Protein AF-A0AAD5GG86-F1 (afdb_monomer_lite)

Structure (mmCIF, N/CA/C/O backbone):
data_AF-A0AAD5GG86-F1
#
_entry.id   AF-A0AAD5GG86-F1
#
loop_
_atom_site.group_PDB
_atom_site.id
_atom_site.type_symbol
_atom_site.label_atom_id
_atom_site.label_alt_id
_atom_site.label_comp_id
_atom_site.label_asym_id
_atom_site.label_entity_id
_atom_site.label_seq_id
_atom_site.pdbx_PDB_ins_code
_atom_site.Cartn_x
_atom_site.Cartn_y
_atom_site.Cartn_z
_atom_site.occupancy
_atom_site.B_iso_or_equiv
_atom_site.auth_seq_id
_atom_site.auth_comp_id
_atom_site.auth_asym_id
_atom_site.auth_atom_id
_atom_site.pdbx_PDB_model_num
ATOM 1 N N . MET A 1 1 ? 39.174 11.450 59.947 1.00 47.69 1 MET A N 1
ATOM 2 C CA . MET A 1 1 ? 38.393 11.757 58.734 1.00 47.69 1 MET A CA 1
ATOM 3 C C . MET A 1 1 ? 37.908 10.454 58.147 1.00 47.69 1 MET A C 1
ATOM 5 O O . MET A 1 1 ? 38.730 9.565 58.018 1.00 47.69 1 MET A O 1
ATOM 9 N N . SER A 1 2 ? 36.612 10.394 57.841 1.00 50.88 2 SER A N 1
ATOM 10 C CA . SER A 1 2 ? 35.921 9.381 57.036 1.00 50.88 2 SER A CA 1
ATOM 11 C C . SER A 1 2 ? 36.159 7.914 57.425 1.00 50.88 2 SER A C 1
AT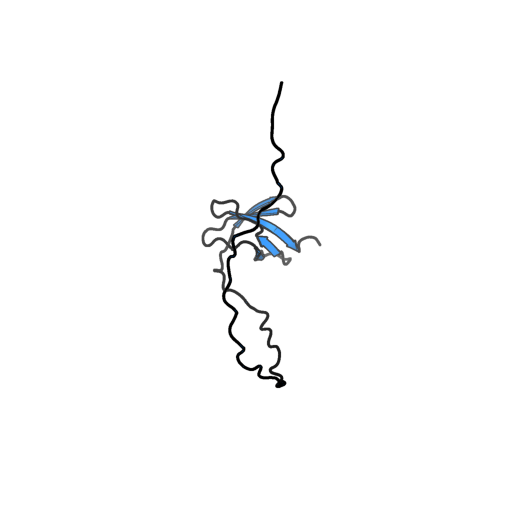OM 13 O O . SER A 1 2 ? 37.233 7.366 57.240 1.00 50.88 2 SER A O 1
ATOM 15 N N . SER A 1 3 ? 35.188 7.240 58.036 1.00 49.62 3 SER A N 1
ATOM 16 C CA . SER A 1 3 ? 33.991 6.745 57.338 1.00 49.62 3 SER A CA 1
ATOM 17 C C . SER A 1 3 ? 34.336 5.814 56.190 1.00 49.62 3 SER A C 1
ATOM 19 O O . SER A 1 3 ? 35.161 6.132 55.355 1.00 49.62 3 SER A O 1
ATOM 21 N N . HIS A 1 4 ? 33.668 4.702 55.974 1.00 48.25 4 HIS A N 1
ATOM 22 C CA . HIS A 1 4 ? 32.595 3.977 56.636 1.00 48.25 4 HIS A CA 1
ATOM 23 C C . HIS A 1 4 ? 32.415 2.784 55.677 1.00 48.25 4 HIS A C 1
ATOM 25 O O . HIS A 1 4 ? 32.593 2.942 54.471 1.00 48.25 4 HIS A O 1
ATOM 31 N N . ARG A 1 5 ? 31.936 1.651 56.189 1.00 56.94 5 ARG A N 1
ATOM 32 C CA . ARG A 1 5 ? 31.187 0.650 55.408 1.00 56.94 5 ARG A CA 1
ATOM 33 C C . ARG A 1 5 ? 31.960 -0.132 54.339 1.00 56.94 5 ARG A C 1
ATOM 35 O O . ARG A 1 5 ? 31.963 0.222 53.171 1.00 56.94 5 ARG A O 1
ATOM 42 N N . LEU A 1 6 ? 32.378 -1.332 54.728 1.00 47.69 6 LEU A N 1
ATOM 43 C CA . LEU A 1 6 ? 32.084 -2.545 53.955 1.00 47.69 6 LEU A CA 1
ATOM 44 C C . LEU A 1 6 ? 31.794 -3.692 54.937 1.00 47.69 6 LEU A C 1
ATOM 46 O O . LEU A 1 6 ? 32.500 -4.685 55.046 1.00 47.69 6 LEU A O 1
ATOM 50 N N . LEU A 1 7 ? 30.723 -3.476 55.706 1.00 54.03 7 LEU A N 1
ATOM 51 C CA . LEU A 1 7 ? 29.912 -4.519 56.329 1.00 54.03 7 LEU A CA 1
ATOM 52 C C . LEU A 1 7 ? 29.173 -5.238 55.195 1.00 54.03 7 LEU A C 1
ATOM 54 O O . LEU A 1 7 ? 28.178 -4.718 54.696 1.00 54.03 7 LEU A O 1
ATOM 58 N N . ALA A 1 8 ? 29.673 -6.390 54.761 1.00 52.41 8 ALA A N 1
ATOM 59 C CA . ALA A 1 8 ? 28.913 -7.317 53.923 1.00 52.41 8 ALA A CA 1
ATOM 60 C C . ALA A 1 8 ? 29.426 -8.755 54.101 1.00 52.41 8 ALA A C 1
ATOM 62 O O . ALA A 1 8 ? 29.616 -9.494 53.142 1.00 52.41 8 ALA A O 1
ATOM 63 N N . THR A 1 9 ? 29.661 -9.144 55.354 1.00 45.41 9 THR A N 1
ATOM 64 C CA . THR A 1 9 ? 29.824 -10.542 55.752 1.00 45.41 9 THR A CA 1
ATOM 65 C C . THR A 1 9 ? 28.547 -10.948 56.478 1.00 45.41 9 THR A C 1
ATOM 67 O O . THR A 1 9 ? 28.221 -10.316 57.477 1.00 45.41 9 THR A O 1
ATOM 70 N N . LEU A 1 10 ? 27.889 -12.012 55.998 1.00 44.12 10 LEU A N 1
ATOM 71 C CA . LEU A 1 10 ? 26.880 -12.824 56.706 1.00 44.12 10 LEU A CA 1
ATOM 72 C C . LEU A 1 10 ? 25.574 -12.063 57.050 1.00 44.12 10 LEU A C 1
ATOM 74 O O . LEU A 1 10 ? 25.551 -11.143 57.850 1.00 44.12 10 LEU A O 1
ATOM 78 N N . LEU A 1 11 ? 24.408 -12.420 56.514 1.00 52.72 11 LEU A N 1
ATOM 79 C CA . LEU A 1 11 ? 23.713 -13.656 56.860 1.00 52.72 11 LEU A CA 1
ATOM 80 C C . LEU A 1 11 ? 22.594 -13.956 55.849 1.00 52.72 11 LEU A C 1
ATOM 82 O O . LEU A 1 11 ? 21.798 -13.099 55.474 1.00 52.72 11 LEU A O 1
ATOM 86 N N . CYS A 1 12 ? 22.547 -15.229 55.478 1.00 42.03 12 CYS A N 1
ATOM 87 C CA . CYS A 1 12 ? 21.402 -15.986 54.987 1.00 42.03 12 CYS A CA 1
ATOM 88 C C . CYS A 1 12 ? 20.092 -15.671 55.744 1.00 42.03 12 CYS A C 1
ATOM 90 O O . CYS A 1 12 ? 20.133 -15.617 56.972 1.00 42.03 12 CYS A O 1
ATOM 92 N N . SER A 1 13 ? 18.949 -15.547 55.041 1.00 52.22 13 SER A N 1
ATOM 93 C CA . SER A 1 13 ? 17.648 -16.186 55.380 1.00 52.22 13 SER A CA 1
ATOM 94 C C . SER A 1 13 ? 16.447 -15.526 54.686 1.00 52.22 13 SER A C 1
ATOM 96 O O . SER A 1 13 ? 16.027 -14.440 55.076 1.00 52.22 13 SER A O 1
ATOM 98 N N . SER A 1 14 ? 15.872 -16.209 53.689 1.00 54.06 14 SER A N 1
ATOM 99 C CA . SER A 1 14 ? 14.439 -16.225 53.290 1.00 54.06 14 SER A CA 1
ATOM 100 C C . SER A 1 14 ? 14.353 -16.940 51.929 1.00 54.06 14 SER A C 1
ATOM 102 O O . SER A 1 14 ? 14.421 -16.329 50.875 1.00 54.06 14 SER A O 1
ATOM 104 N N . SER A 1 15 ? 14.489 -18.265 51.856 1.00 55.50 15 SER A N 1
ATOM 105 C CA . SER A 1 15 ? 13.437 -19.255 52.137 1.00 55.50 15 SER A CA 1
ATOM 106 C C . SER A 1 15 ? 12.058 -18.847 51.600 1.00 55.50 15 SER A C 1
ATOM 108 O O . SER A 1 15 ? 11.160 -18.493 52.357 1.00 55.50 15 SER A O 1
ATOM 110 N N . VAL A 1 16 ? 11.897 -18.897 50.274 1.00 54.03 16 VAL A N 1
ATOM 111 C CA . VAL A 1 16 ? 10.594 -19.150 49.645 1.00 54.03 16 VAL A CA 1
ATOM 112 C C . VAL A 1 16 ? 10.613 -20.610 49.211 1.00 54.03 16 VAL A C 1
ATOM 114 O O . VAL A 1 16 ? 11.212 -20.975 48.201 1.00 54.03 16 VAL A O 1
ATOM 117 N N . ALA A 1 17 ? 10.013 -21.454 50.044 1.00 58.88 17 ALA A N 1
ATOM 118 C CA . ALA A 1 17 ? 9.738 -22.845 49.736 1.00 58.88 17 ALA A CA 1
ATOM 119 C C . ALA A 1 17 ? 8.617 -22.897 48.687 1.00 58.88 17 ALA A C 1
ATOM 121 O O . ALA A 1 17 ? 7.455 -22.645 48.999 1.00 58.88 17 ALA A O 1
ATOM 122 N N . LEU A 1 18 ? 8.969 -23.187 47.435 1.00 59.56 18 LEU A N 1
ATOM 123 C CA . LEU A 1 18 ? 7.992 -23.593 46.428 1.00 59.56 18 LEU A CA 1
ATOM 124 C C . LEU A 1 18 ? 7.512 -25.017 46.770 1.00 59.56 18 LEU A C 1
ATOM 126 O O . LEU A 1 18 ? 8.354 -25.876 47.050 1.00 59.56 18 LEU A O 1
ATOM 130 N N . PRO A 1 19 ? 6.194 -25.283 46.785 1.00 69.31 19 PRO A N 1
ATOM 131 C CA . PRO A 1 19 ? 5.668 -26.624 47.017 1.00 69.31 19 PRO A CA 1
ATOM 132 C C . PRO A 1 19 ? 6.137 -27.594 45.913 1.00 69.31 19 PRO A C 1
ATOM 134 O O . PRO A 1 19 ? 6.328 -27.169 44.770 1.00 69.31 19 PRO A O 1
ATOM 137 N N . PRO A 1 20 ? 6.340 -28.886 46.232 1.00 75.81 20 PRO A N 1
ATOM 138 C CA . PRO A 1 20 ? 6.758 -29.883 45.250 1.00 75.81 20 PRO A CA 1
ATOM 139 C C . PRO A 1 20 ? 5.694 -30.026 44.146 1.00 75.81 20 PRO A C 1
ATOM 141 O O . PRO A 1 20 ? 4.508 -30.085 44.470 1.00 75.81 20 PRO A O 1
ATOM 144 N N . PRO A 1 21 ? 6.069 -30.100 42.855 1.00 72.00 21 PRO A N 1
ATOM 145 C CA . PRO A 1 21 ? 5.123 -30.503 41.824 1.00 72.00 21 PRO A CA 1
ATOM 146 C C . PRO A 1 21 ? 4.741 -31.974 42.047 1.00 72.00 21 PRO A C 1
ATOM 148 O O . PRO A 1 21 ? 5.614 -32.837 42.151 1.00 72.00 21 PRO A O 1
ATOM 151 N N . ASP A 1 22 ? 3.437 -32.230 42.159 1.00 70.19 22 ASP A N 1
ATOM 152 C CA . ASP A 1 22 ? 2.835 -33.553 42.346 1.00 70.19 22 ASP A CA 1
ATOM 153 C C . ASP A 1 22 ? 3.358 -34.624 41.359 1.00 70.19 22 ASP A C 1
ATOM 155 O O . ASP A 1 22 ? 3.717 -34.320 40.213 1.00 70.19 22 ASP A O 1
ATOM 159 N N . PRO A 1 23 ? 3.348 -35.909 41.763 1.00 71.12 23 PRO A N 1
ATOM 160 C CA . PRO A 1 23 ? 3.732 -37.026 40.910 1.00 71.12 23 PRO A CA 1
ATOM 161 C C . PRO A 1 23 ? 2.694 -37.318 39.804 1.00 71.12 23 PRO A C 1
ATOM 163 O O . PRO A 1 23 ? 1.595 -37.791 40.061 1.00 71.12 23 PRO A O 1
ATOM 166 N N . THR A 1 24 ? 3.106 -37.054 38.559 1.00 67.44 24 THR A N 1
ATOM 167 C CA . THR A 1 24 ? 2.875 -37.832 37.312 1.00 67.44 24 THR A CA 1
ATOM 168 C C . THR A 1 24 ? 1.485 -38.452 37.040 1.00 67.44 24 THR A C 1
ATOM 170 O O . THR A 1 24 ? 1.137 -39.476 37.624 1.00 67.44 24 THR A O 1
ATOM 173 N N . PRO A 1 25 ? 0.764 -38.020 35.985 1.00 75.50 25 PRO A N 1
ATOM 174 C CA . PRO A 1 25 ? -0.095 -38.925 35.224 1.00 75.50 25 PRO A CA 1
ATOM 175 C C . PRO A 1 25 ? 0.744 -39.778 34.242 1.00 75.50 25 PRO A C 1
ATOM 177 O O . PRO A 1 25 ? 1.747 -39.296 33.705 1.00 75.50 25 PRO A O 1
ATOM 180 N N . PRO A 1 26 ? 0.373 -41.050 34.003 1.00 70.81 26 PRO A N 1
ATOM 181 C CA . PRO A 1 26 ? 1.170 -41.993 33.226 1.00 70.81 26 PRO A CA 1
ATOM 182 C C . PRO A 1 26 ? 1.242 -41.607 31.745 1.00 70.81 26 PRO A C 1
ATOM 184 O O . PRO A 1 26 ? 0.240 -41.273 31.115 1.00 70.81 26 PRO A O 1
ATOM 187 N N . LEU A 1 27 ? 2.447 -41.716 31.188 1.00 62.91 27 LEU A N 1
ATOM 188 C CA . LEU A 1 27 ? 2.724 -41.659 29.756 1.00 62.91 27 LEU A CA 1
ATOM 189 C C . LEU A 1 27 ? 1.983 -42.799 29.032 1.00 62.91 27 LEU A C 1
ATOM 191 O O . LEU A 1 27 ? 2.288 -43.963 29.303 1.00 62.91 27 LEU A O 1
ATOM 195 N N . PRO A 1 28 ? 1.104 -42.538 28.049 1.00 63.31 28 PRO A N 1
ATOM 196 C CA . PRO A 1 28 ? 0.797 -43.542 27.045 1.00 63.31 28 PRO A CA 1
ATOM 197 C C . PRO A 1 28 ? 1.964 -43.596 26.049 1.00 63.31 28 PRO A C 1
ATOM 199 O O . PRO A 1 28 ? 1.989 -42.911 25.027 1.00 63.31 28 PRO A O 1
ATOM 202 N N . ALA A 1 29 ? 2.965 -44.415 26.366 1.00 60.16 29 ALA A N 1
ATOM 203 C CA . ALA A 1 29 ? 3.919 -44.896 25.382 1.00 60.16 29 ALA A CA 1
ATOM 204 C C . ALA A 1 29 ? 3.223 -45.951 24.505 1.00 60.16 29 ALA A C 1
ATOM 206 O O . ALA A 1 29 ? 2.965 -47.055 24.973 1.00 60.16 29 ALA A O 1
ATOM 207 N N . HIS A 1 30 ? 2.893 -45.597 23.258 1.00 48.41 30 HIS A N 1
ATOM 208 C CA . HIS A 1 30 ? 3.259 -46.333 22.034 1.00 48.41 30 HIS A CA 1
ATOM 209 C C . HIS A 1 30 ? 2.437 -45.873 20.812 1.00 48.41 30 HIS A C 1
ATOM 211 O O . HIS A 1 30 ? 1.212 -45.816 20.818 1.00 48.41 30 HIS A O 1
ATOM 217 N N . ALA A 1 31 ? 3.184 -45.539 19.760 1.00 50.91 31 ALA A N 1
ATOM 218 C CA . ALA A 1 31 ? 2.771 -45.230 18.389 1.00 50.91 31 ALA A CA 1
ATOM 219 C C . ALA A 1 31 ? 2.241 -46.492 17.649 1.00 50.91 31 ALA A C 1
ATOM 221 O O . ALA A 1 31 ? 2.174 -47.547 18.278 1.00 50.91 31 ALA A O 1
ATOM 222 N N . PRO A 1 32 ? 2.009 -46.517 16.313 1.00 56.09 32 PRO A N 1
ATOM 223 C CA . PRO A 1 32 ? 1.757 -45.465 15.318 1.00 56.09 32 PRO A CA 1
ATOM 224 C C . PRO A 1 32 ? 0.506 -45.774 14.453 1.00 56.09 32 PRO A C 1
ATOM 226 O O . PRO A 1 32 ? 0.403 -46.855 13.883 1.00 56.09 32 PRO A O 1
ATOM 229 N N . THR A 1 33 ? -0.369 -44.803 14.183 1.00 47.84 33 THR A N 1
ATOM 230 C CA . THR A 1 33 ? -1.254 -44.912 13.005 1.00 47.84 33 THR A CA 1
ATOM 231 C C . THR A 1 33 ? -1.192 -43.625 12.210 1.00 47.84 33 THR A C 1
ATOM 233 O O . THR A 1 33 ? -1.668 -42.576 12.632 1.00 47.84 33 THR A O 1
ATOM 236 N N . ARG A 1 34 ? -0.542 -43.739 11.049 1.00 52.66 34 ARG A N 1
ATOM 237 C CA . ARG A 1 34 ? -0.459 -42.744 9.981 1.00 52.66 34 ARG A CA 1
ATOM 238 C C . ARG A 1 34 ? -1.866 -42.234 9.650 1.00 52.66 34 ARG A C 1
ATOM 240 O O . ARG A 1 34 ? -2.583 -42.877 8.893 1.00 52.66 34 ARG A O 1
ATOM 247 N N . ALA A 1 35 ? -2.233 -41.066 10.162 1.00 54.53 35 ALA A N 1
ATOM 248 C CA . ALA A 1 35 ? -3.141 -40.184 9.444 1.00 54.53 35 ALA A CA 1
ATOM 249 C C . ALA A 1 35 ? -2.257 -39.322 8.530 1.00 54.53 35 ALA A C 1
ATOM 251 O O . ALA A 1 35 ? -1.237 -38.809 9.002 1.00 54.53 35 ALA A O 1
ATOM 252 N 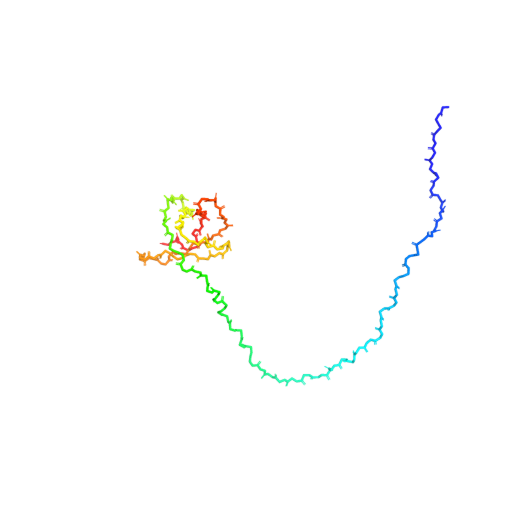N . PRO A 1 36 ? -2.544 -39.220 7.223 1.00 47.91 36 PRO A N 1
ATOM 253 C CA . PRO A 1 36 ? -1.715 -38.418 6.343 1.00 47.91 36 PRO A CA 1
ATOM 254 C C . PRO A 1 36 ? -1.733 -36.975 6.847 1.00 47.91 36 PRO A C 1
ATOM 256 O O . PRO A 1 36 ? -2.778 -36.446 7.222 1.00 47.91 36 PRO A O 1
ATOM 259 N N . LEU A 1 37 ? -0.549 -36.366 6.860 1.00 47.59 37 LEU A N 1
ATOM 260 C CA . LEU A 1 37 ? -0.321 -34.936 7.005 1.00 47.59 37 LEU A CA 1
ATOM 261 C C . LEU A 1 37 ? -1.098 -34.199 5.905 1.00 47.59 37 LEU A C 1
ATOM 263 O O . LEU A 1 37 ? -0.543 -33.828 4.876 1.00 47.59 37 LEU A O 1
ATOM 267 N N . ALA A 1 38 ? -2.394 -33.983 6.110 1.00 48.03 38 ALA A N 1
ATOM 268 C CA . ALA A 1 38 ? -3.125 -32.942 5.419 1.00 48.03 38 ALA A CA 1
ATOM 269 C C . ALA A 1 38 ? -2.745 -31.634 6.107 1.00 48.03 38 ALA A C 1
ATOM 271 O O . ALA A 1 38 ? -3.488 -31.077 6.913 1.00 48.03 38 ALA A O 1
ATOM 272 N N . ILE A 1 39 ? -1.543 -31.150 5.798 1.00 48.59 39 ILE A N 1
ATOM 273 C CA . ILE A 1 39 ? -1.278 -29.723 5.877 1.00 48.59 39 ILE A CA 1
ATOM 274 C C . ILE A 1 39 ? -2.205 -29.152 4.810 1.00 48.59 39 ILE A C 1
ATOM 276 O O . ILE A 1 39 ? -1.889 -29.143 3.621 1.00 48.59 39 ILE A O 1
ATOM 280 N N . SER A 1 40 ? -3.421 -28.799 5.221 1.00 39.66 40 SER A N 1
ATOM 281 C CA . SER A 1 40 ? -4.291 -27.957 4.422 1.00 39.66 40 SER A CA 1
ATOM 282 C C . SER A 1 40 ? -3.618 -26.591 4.406 1.00 39.66 40 SER A C 1
ATOM 284 O O . SER A 1 40 ? -3.921 -25.697 5.194 1.00 39.66 40 SER A O 1
ATOM 286 N N . SER A 1 41 ? -2.601 -26.477 3.554 1.00 47.44 41 SER A N 1
ATOM 287 C CA . SER A 1 41 ? -1.835 -25.274 3.256 1.00 47.44 41 SER A CA 1
ATOM 288 C C . SER A 1 41 ? -2.702 -24.332 2.432 1.00 47.44 41 SER A C 1
ATOM 290 O O . SER A 1 41 ? -2.373 -23.947 1.317 1.00 47.44 41 SER A O 1
ATOM 292 N N . THR A 1 42 ? -3.876 -24.008 2.948 1.00 46.38 42 THR A N 1
ATOM 293 C CA . THR A 1 42 ? -4.703 -22.902 2.497 1.00 46.38 42 THR A CA 1
ATOM 294 C C . THR A 1 42 ? -5.489 -22.451 3.712 1.00 46.38 42 THR A C 1
ATOM 296 O O . THR A 1 42 ? -6.709 -22.566 3.780 1.00 46.38 42 THR A O 1
ATOM 299 N N . VAL A 1 43 ? -4.777 -21.901 4.697 1.00 47.09 43 VAL A N 1
ATOM 300 C CA . VAL A 1 43 ? -5.420 -20.960 5.610 1.00 47.09 43 VAL A CA 1
ATOM 301 C C . VAL A 1 43 ? -5.632 -19.669 4.817 1.00 47.09 43 VAL A C 1
ATOM 303 O O . VAL A 1 43 ? -4.921 -18.683 4.968 1.00 47.09 43 VAL A O 1
ATOM 306 N N . SER A 1 44 ? -6.572 -19.709 3.869 1.00 45.28 44 SER A N 1
ATOM 307 C CA . SER A 1 44 ? -7.124 -18.501 3.273 1.00 45.28 44 SER A CA 1
ATOM 308 C C . SER A 1 44 ? -8.061 -17.940 4.325 1.00 45.28 44 SER A C 1
ATOM 310 O O . SER A 1 44 ? -9.238 -18.285 4.386 1.00 45.28 44 SER A O 1
ATOM 312 N N . PHE A 1 45 ? -7.502 -17.128 5.218 1.00 50.66 45 PHE A N 1
ATOM 313 C CA . PHE A 1 45 ? -8.317 -16.250 6.035 1.00 50.66 45 PHE A CA 1
ATOM 314 C C . PHE A 1 45 ? -9.134 -15.391 5.059 1.00 50.66 45 PHE A C 1
ATOM 316 O O . PHE A 1 45 ? -8.531 -14.737 4.202 1.00 50.66 45 PHE A O 1
ATOM 323 N N . PRO A 1 46 ? -10.477 -15.422 5.111 1.00 46.84 46 PRO A N 1
ATOM 324 C CA . PRO A 1 46 ? -11.300 -14.564 4.279 1.00 46.84 46 PRO A CA 1
ATOM 325 C C . PRO A 1 46 ? -11.134 -13.134 4.790 1.00 46.84 46 PRO A C 1
ATOM 327 O O . PRO A 1 46 ? -11.887 -12.668 5.640 1.00 46.84 46 PRO A O 1
ATOM 330 N N . THR A 1 47 ? -10.104 -12.439 4.314 1.00 55.34 47 THR A N 1
ATOM 331 C CA . THR A 1 47 ? -10.049 -10.992 4.462 1.00 55.34 47 THR A CA 1
ATOM 332 C C . THR A 1 47 ? -11.153 -10.405 3.581 1.00 55.34 47 THR A C 1
ATOM 334 O O . THR A 1 47 ? -11.395 -10.911 2.474 1.00 55.34 47 THR A O 1
ATOM 337 N N . PRO A 1 48 ? -11.886 -9.383 4.056 1.00 63.09 48 PRO A N 1
ATOM 338 C CA . PRO A 1 48 ? -12.807 -8.658 3.193 1.00 63.09 48 PRO A CA 1
ATOM 339 C C . PRO A 1 48 ? -12.042 -8.234 1.936 1.00 63.09 48 PRO A C 1
ATOM 341 O O . PRO A 1 48 ? -10.904 -7.770 2.026 1.00 63.09 48 PRO A O 1
ATOM 344 N N . ARG A 1 49 ? -12.630 -8.471 0.755 1.00 68.00 49 ARG A N 1
ATOM 345 C CA . ARG A 1 49 ? -12.034 -8.059 -0.523 1.00 68.00 49 ARG A CA 1
ATOM 346 C C . ARG A 1 49 ? -12.126 -6.543 -0.637 1.00 68.00 49 ARG A C 1
ATOM 348 O O . ARG A 1 49 ? -12.991 -6.015 -1.329 1.00 68.00 49 ARG A O 1
ATOM 355 N N . SER A 1 50 ? -11.249 -5.861 0.076 1.00 81.19 50 SER A N 1
ATOM 356 C CA . SER A 1 50 ? -11.119 -4.421 0.020 1.00 81.19 50 SER A CA 1
ATOM 357 C C . SER A 1 50 ? -10.411 -4.048 -1.271 1.00 81.19 50 SER A C 1
ATOM 359 O O . SER A 1 50 ? -9.303 -4.514 -1.543 1.00 81.19 50 SER A O 1
ATOM 361 N N . ILE A 1 51 ? -11.068 -3.236 -2.092 1.00 87.38 51 ILE A N 1
ATOM 362 C CA . ILE A 1 51 ? -10.487 -2.698 -3.320 1.00 87.38 51 ILE A CA 1
ATOM 363 C C . ILE A 1 51 ? -9.841 -1.362 -2.961 1.00 87.38 51 ILE A C 1
ATOM 365 O O . ILE A 1 51 ? -10.497 -0.468 -2.426 1.00 87.38 51 ILE A O 1
ATOM 369 N N . GLY A 1 52 ? -8.542 -1.254 -3.224 1.00 91.19 52 GLY A N 1
ATOM 370 C CA . GLY A 1 52 ? -7.764 -0.039 -3.015 1.00 91.19 52 GLY A CA 1
ATOM 371 C C . GLY A 1 52 ? -7.416 0.640 -4.335 1.00 91.19 52 GLY A C 1
ATOM 372 O O . GLY A 1 52 ? -7.333 -0.006 -5.379 1.00 91.19 52 GLY A O 1
ATOM 373 N N . GLN A 1 53 ? -7.190 1.947 -4.279 1.00 92.06 53 GLN A N 1
ATOM 374 C CA . GLN A 1 53 ? -6.689 2.755 -5.383 1.00 92.06 53 GLN A CA 1
ATOM 375 C C . GLN A 1 53 ? -5.236 3.145 -5.124 1.00 92.06 53 GLN A C 1
ATOM 377 O O . GLN A 1 53 ? -4.878 3.552 -4.019 1.00 92.06 53 GLN A O 1
ATOM 382 N N . VAL A 1 54 ? -4.397 3.038 -6.152 1.00 92.25 54 VAL A N 1
ATOM 383 C CA . VAL A 1 54 ? -3.004 3.487 -6.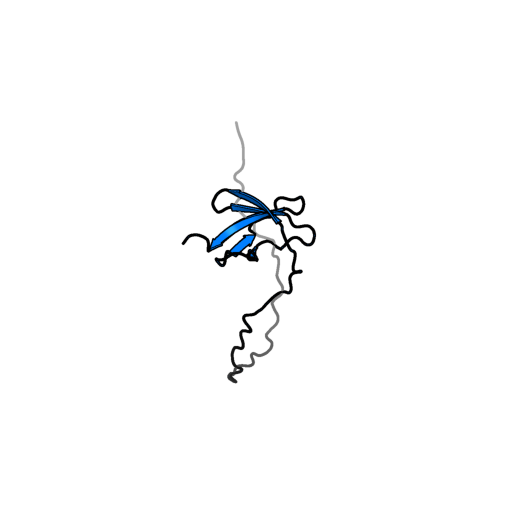084 1.00 92.25 54 VAL A CA 1
ATOM 384 C C . VAL A 1 54 ? -2.979 5.015 -6.069 1.00 92.25 54 VAL A C 1
ATOM 386 O O . VAL A 1 54 ? -3.492 5.652 -6.986 1.00 92.25 54 VAL A O 1
ATOM 389 N N . CYS A 1 55 ? -2.386 5.602 -5.032 1.00 92.44 55 CYS A N 1
ATOM 390 C CA . CYS A 1 55 ? -2.223 7.049 -4.902 1.00 92.44 55 CYS A CA 1
ATOM 391 C C . CYS A 1 55 ? -0.876 7.519 -5.445 1.00 92.44 55 CYS A C 1
ATOM 393 O O . CYS A 1 55 ? -0.810 8.540 -6.126 1.00 92.44 55 CYS A O 1
ATOM 395 N N . GLN A 1 56 ? 0.196 6.789 -5.136 1.00 93.56 56 GLN A N 1
ATOM 396 C CA . GLN A 1 56 ? 1.549 7.174 -5.518 1.00 93.56 56 GLN A CA 1
ATOM 397 C C . GLN A 1 56 ? 2.429 5.946 -5.742 1.00 93.56 56 GLN A C 1
ATOM 399 O O . GLN A 1 56 ? 2.300 4.940 -5.048 1.00 93.56 56 GLN A O 1
ATOM 404 N N . VAL A 1 57 ? 3.352 6.052 -6.698 1.00 92.38 57 VAL A N 1
ATOM 405 C CA . VAL A 1 57 ? 4.385 5.048 -6.971 1.00 92.38 57 VAL A CA 1
ATOM 406 C C . VAL A 1 57 ? 5.746 5.731 -6.881 1.00 92.38 57 VAL A C 1
ATOM 408 O O . VAL A 1 57 ? 6.031 6.656 -7.641 1.00 92.38 57 VAL A O 1
ATOM 411 N N . ILE A 1 58 ? 6.581 5.286 -5.944 1.00 91.12 58 ILE A N 1
ATOM 412 C CA . ILE A 1 58 ? 7.956 5.753 -5.752 1.00 91.12 58 ILE A CA 1
ATOM 413 C C . ILE A 1 58 ? 8.881 4.536 -5.804 1.00 91.12 58 ILE A C 1
ATOM 415 O O . ILE A 1 58 ? 9.082 3.835 -4.811 1.00 91.12 58 ILE A O 1
ATOM 419 N N . GLY A 1 59 ? 9.462 4.277 -6.976 1.00 90.06 59 GLY A N 1
ATOM 420 C CA . GLY A 1 59 ? 10.306 3.099 -7.185 1.00 90.06 59 GLY A CA 1
ATOM 421 C C . GLY A 1 59 ? 9.532 1.806 -6.911 1.00 90.06 59 GLY A C 1
ATOM 422 O O . GLY A 1 59 ? 8.511 1.556 -7.542 1.00 90.06 59 GLY A O 1
ATOM 423 N N . VAL A 1 60 ? 10.010 1.000 -5.958 1.00 90.44 60 VAL A N 1
ATOM 424 C CA . VAL A 1 60 ? 9.354 -0.252 -5.524 1.00 90.44 60 VAL A CA 1
ATOM 425 C C . VAL A 1 60 ? 8.260 -0.040 -4.472 1.00 90.44 60 VAL A C 1
ATOM 427 O O . VAL A 1 60 ? 7.593 -0.994 -4.079 1.00 90.44 60 VAL A O 1
ATOM 430 N N . VAL A 1 61 ? 8.096 1.189 -3.981 1.00 92.12 61 VAL A N 1
ATOM 431 C CA . VAL A 1 61 ? 7.136 1.538 -2.933 1.00 92.12 61 VAL A CA 1
ATOM 432 C C . VAL A 1 61 ? 5.881 2.116 -3.576 1.00 92.12 61 VAL A C 1
ATOM 434 O O . VAL A 1 61 ? 5.958 3.036 -4.389 1.00 92.12 61 VAL A O 1
ATOM 437 N N . VAL A 1 62 ? 4.721 1.581 -3.211 1.00 92.38 62 VAL A N 1
ATOM 438 C CA . VAL A 1 62 ? 3.421 1.977 -3.755 1.00 92.38 62 VAL A CA 1
ATOM 439 C C . VAL A 1 62 ? 2.480 2.309 -2.606 1.00 92.38 62 VAL A C 1
ATOM 441 O O . VAL A 1 62 ? 2.197 1.458 -1.763 1.00 92.38 62 VAL A O 1
ATOM 444 N N . ASP A 1 63 ? 1.966 3.530 -2.589 1.00 94.06 63 ASP A N 1
ATOM 445 C CA . ASP A 1 63 ? 0.978 3.960 -1.605 1.00 94.06 63 ASP A CA 1
ATOM 446 C C . ASP A 1 63 ? -0.423 3.696 -2.157 1.00 94.06 63 ASP A C 1
ATOM 448 O O . ASP A 1 63 ? -0.770 4.131 -3.260 1.00 94.06 63 ASP A O 1
ATOM 452 N N . VAL A 1 64 ? -1.229 2.958 -1.393 1.00 93.69 64 VAL A N 1
ATOM 453 C CA . VAL A 1 64 ? -2.577 2.531 -1.786 1.00 93.69 64 VAL A CA 1
ATOM 454 C C . VAL A 1 64 ? -3.576 3.024 -0.748 1.00 93.69 64 VAL A C 1
ATOM 456 O O . VAL A 1 64 ? -3.415 2.777 0.449 1.00 93.69 64 VAL A O 1
ATOM 459 N N . ARG A 1 65 ? -4.628 3.706 -1.201 1.00 93.62 65 ARG A N 1
ATOM 460 C CA . ARG A 1 65 ? -5.752 4.139 -0.368 1.00 93.62 65 ARG A CA 1
ATOM 461 C C . ARG A 1 65 ? -6.925 3.185 -0.541 1.00 93.62 65 ARG A C 1
ATOM 463 O O . ARG A 1 65 ? -7.329 2.875 -1.656 1.00 93.62 65 ARG A O 1
ATOM 470 N N . PHE A 1 66 ? -7.491 2.754 0.571 1.00 92.81 66 PHE A N 1
ATOM 471 C CA . PHE A 1 66 ? -8.679 1.919 0.640 1.00 92.81 66 PHE A CA 1
ATOM 472 C C . PHE A 1 66 ? -9.885 2.779 1.021 1.00 92.81 66 PHE A C 1
ATOM 474 O O . PHE A 1 66 ? -9.770 3.702 1.825 1.00 92.81 66 PHE A O 1
ATOM 481 N N . THR A 1 67 ? -11.043 2.507 0.422 1.00 88.25 67 THR A N 1
ATOM 482 C CA . THR A 1 67 ? -12.297 3.191 0.777 1.00 88.25 67 THR A CA 1
ATOM 483 C C . THR A 1 67 ? -12.913 2.583 2.029 1.00 88.25 67 THR A C 1
ATOM 485 O O . THR A 1 67 ? -13.290 3.310 2.943 1.00 88.25 67 THR A O 1
ATOM 488 N N . GLU A 1 68 ? -12.945 1.254 2.100 1.00 85.94 68 GLU A N 1
ATOM 489 C CA . GLU A 1 68 ? -13.438 0.491 3.242 1.00 85.94 68 GLU A CA 1
ATOM 490 C C . GLU A 1 68 ? -12.552 -0.731 3.490 1.00 85.94 68 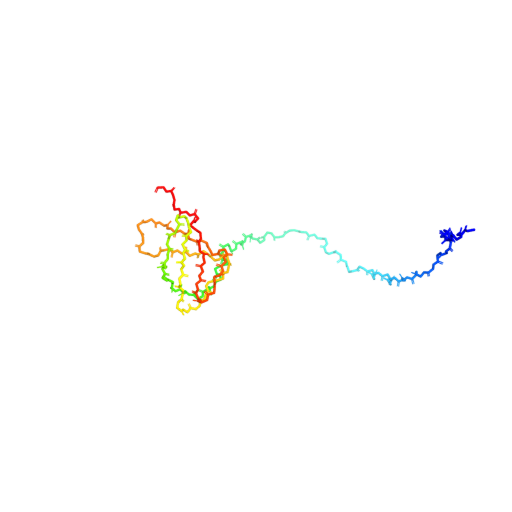GLU A C 1
ATOM 492 O O . GLU A 1 68 ? -12.032 -1.332 2.551 1.00 85.94 68 GLU A O 1
ATOM 497 N N . GLY A 1 69 ? -12.394 -1.096 4.765 1.00 85.94 69 GLY A N 1
ATOM 498 C CA . GLY A 1 69 ? -11.628 -2.267 5.191 1.00 85.94 69 GLY A CA 1
ATOM 499 C C . GLY A 1 69 ? -10.136 -2.158 4.871 1.00 85.94 69 GLY A C 1
ATOM 500 O O . GLY A 1 69 ? -9.687 -2.528 3.792 1.00 85.94 69 GLY A O 1
ATOM 501 N N . LEU A 1 70 ? -9.333 -1.708 5.830 1.00 90.06 70 LEU A N 1
ATOM 502 C CA . LEU A 1 70 ? -7.878 -1.718 5.680 1.00 90.06 70 LEU A CA 1
ATOM 503 C C . LEU A 1 70 ? -7.340 -3.164 5.713 1.00 90.06 70 LEU A C 1
ATOM 505 O O . LEU A 1 70 ? -7.646 -3.894 6.661 1.00 90.06 70 LEU A O 1
ATOM 509 N N . PRO A 1 71 ? -6.527 -3.593 4.728 1.00 90.44 71 PRO A N 1
ATOM 510 C CA . PRO A 1 71 ? -5.862 -4.892 4.783 1.00 90.44 71 PRO A CA 1
ATOM 511 C C . PRO A 1 71 ? -4.906 -4.941 5.977 1.00 90.44 71 PRO A C 1
ATOM 513 O O . PRO A 1 71 ? -4.276 -3.941 6.312 1.00 90.44 71 PRO A O 1
ATOM 516 N N . LEU A 1 72 ? -4.773 -6.100 6.619 1.00 89.12 72 LEU A N 1
ATOM 517 C CA . LEU A 1 72 ? -3.862 -6.264 7.752 1.00 89.12 72 LEU A CA 1
ATOM 518 C C . LEU A 1 72 ? -2.400 -6.099 7.314 1.00 89.12 72 LEU A C 1
ATOM 520 O O . LEU A 1 72 ? -2.054 -6.306 6.149 1.00 89.12 72 LEU A O 1
ATOM 524 N N . ILE A 1 73 ? -1.529 -5.770 8.263 1.00 89.44 73 ILE A N 1
ATOM 525 C CA . ILE A 1 73 ? -0.081 -5.809 8.038 1.00 89.44 73 ILE A CA 1
ATOM 526 C C . ILE A 1 73 ? 0.321 -7.247 7.658 1.00 89.44 73 ILE A C 1
ATOM 528 O O . ILE A 1 73 ? -0.280 -8.205 8.144 1.00 89.44 73 ILE A O 1
ATOM 532 N N . LEU A 1 74 ? 1.304 -7.389 6.766 1.00 88.56 74 LEU A N 1
ATOM 533 C CA . LEU A 1 74 ? 1.732 -8.646 6.130 1.00 88.56 74 LEU A CA 1
ATOM 534 C C . LEU A 1 74 ? 0.687 -9.273 5.188 1.00 88.56 74 LEU A C 1
ATOM 536 O O . LEU A 1 74 ? 0.804 -10.436 4.803 1.00 88.56 74 LEU A O 1
ATOM 540 N N . THR A 1 75 ? -0.341 -8.518 4.787 1.00 89.81 75 THR A N 1
ATOM 541 C CA . THR A 1 75 ? -1.259 -8.952 3.724 1.00 89.81 75 THR A CA 1
ATOM 542 C C . THR A 1 75 ? -0.635 -8.691 2.357 1.00 89.81 75 THR A C 1
ATOM 544 O O . THR A 1 75 ? -0.097 -7.611 2.105 1.00 89.81 75 THR A O 1
ATOM 547 N N . ALA A 1 76 ? -0.757 -9.661 1.452 1.00 90.19 76 ALA A N 1
ATOM 548 C CA . ALA A 1 76 ? -0.393 -9.493 0.052 1.00 90.19 76 ALA A CA 1
ATOM 549 C C . ALA A 1 76 ? -1.560 -8.893 -0.748 1.00 90.19 76 ALA A C 1
ATOM 551 O O . ALA A 1 76 ? -2.682 -9.403 -0.714 1.00 90.19 76 ALA A O 1
ATOM 552 N N . LEU A 1 77 ? -1.287 -7.840 -1.513 1.00 90.50 77 LEU A N 1
ATOM 553 C CA . LEU A 1 77 ? -2.202 -7.243 -2.473 1.00 90.50 77 LEU A CA 1
ATOM 554 C C . LEU A 1 77 ? -1.802 -7.648 -3.885 1.00 90.50 77 LEU A C 1
ATOM 556 O O . LEU A 1 77 ? -0.625 -7.672 -4.242 1.00 90.50 77 LEU A O 1
ATOM 560 N N . LYS A 1 78 ? -2.803 -7.935 -4.708 1.00 88.75 78 LYS A N 1
ATOM 561 C CA . LYS A 1 78 ? -2.621 -8.191 -6.131 1.00 88.75 78 LYS A CA 1
ATOM 562 C C . LYS A 1 78 ? -3.157 -7.000 -6.904 1.00 88.75 78 LYS A C 1
ATOM 564 O O . LYS A 1 78 ? -4.296 -6.596 -6.676 1.00 88.75 78 LYS A O 1
ATOM 569 N N . ILE A 1 79 ? -2.373 -6.493 -7.849 1.00 88.31 79 ILE A N 1
ATOM 570 C CA . ILE A 1 79 ? -2.881 -5.480 -8.769 1.00 88.31 79 ILE A CA 1
ATOM 571 C C . ILE A 1 79 ? -3.763 -6.175 -9.815 1.00 88.31 79 ILE A C 1
ATOM 573 O O . ILE A 1 79 ? -3.343 -7.138 -10.464 1.00 88.31 79 ILE A O 1
ATOM 577 N N . LEU A 1 80 ? -5.017 -5.734 -9.919 1.00 86.12 80 LEU A N 1
ATOM 578 C CA . LEU A 1 80 ? -5.963 -6.207 -10.931 1.00 86.12 80 LEU A CA 1
ATOM 579 C C . LEU A 1 80 ? -5.660 -5.539 -12.281 1.00 86.12 80 LEU A C 1
ATOM 581 O O . LEU A 1 80 ? -4.981 -4.516 -12.325 1.00 86.12 80 LEU A O 1
ATOM 585 N N . ASP A 1 81 ? -6.116 -6.147 -13.376 1.00 84.00 81 ASP A N 1
ATOM 586 C CA . ASP A 1 81 ? -6.048 -5.573 -14.733 1.00 84.00 81 ASP A CA 1
ATOM 587 C C . ASP A 1 81 ? -4.641 -5.188 -15.225 1.00 84.00 81 ASP A C 1
ATOM 589 O O . ASP A 1 81 ? -4.467 -4.292 -16.048 1.00 84.00 81 A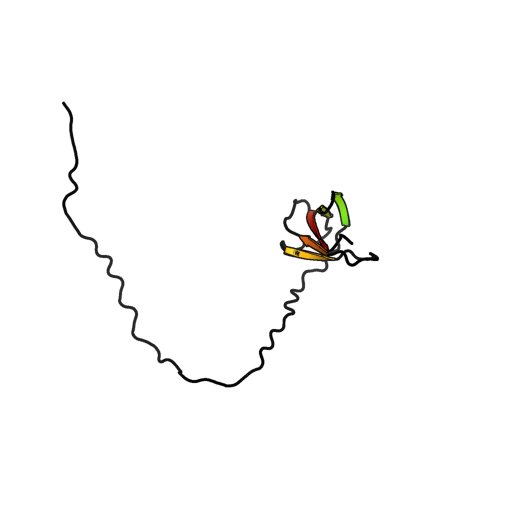SP A O 1
ATOM 593 N N . ASN A 1 82 ? -3.617 -5.891 -14.741 1.00 81.88 82 ASN A N 1
ATOM 594 C CA . ASN A 1 82 ? -2.244 -5.748 -15.216 1.00 81.88 82 ASN A CA 1
ATOM 595 C C . ASN A 1 82 ? -1.838 -6.942 -16.082 1.00 81.88 82 ASN A C 1
ATOM 597 O O . ASN A 1 82 ? -2.227 -8.081 -15.817 1.00 81.88 82 ASN A O 1
ATOM 601 N N . SER A 1 83 ? -1.025 -6.679 -17.109 1.00 85.31 83 SER A N 1
ATOM 602 C CA . SER A 1 83 ? -0.460 -7.710 -17.991 1.00 85.31 83 SER A CA 1
ATOM 603 C C . SER A 1 83 ? 0.492 -8.651 -17.250 1.00 85.31 83 SER A C 1
ATOM 605 O O . SER A 1 83 ? 0.590 -9.831 -17.583 1.00 85.31 83 SER A O 1
ATOM 607 N N . ILE A 1 84 ? 1.169 -8.133 -16.224 1.00 85.00 84 ILE A N 1
ATOM 608 C CA . ILE A 1 84 ? 2.098 -8.862 -15.365 1.00 85.00 84 ILE A CA 1
ATOM 609 C C . ILE A 1 84 ? 1.460 -9.028 -13.987 1.00 85.00 84 ILE A C 1
ATOM 611 O O . ILE A 1 84 ? 0.796 -8.130 -13.466 1.00 85.00 84 ILE A O 1
ATOM 615 N N . ARG A 1 85 ? 1.679 -10.191 -13.369 1.00 85.12 85 ARG A N 1
ATOM 616 C CA . ARG A 1 85 ? 1.273 -10.427 -11.985 1.00 85.12 85 ARG A CA 1
ATOM 617 C C . ARG A 1 85 ? 2.182 -9.626 -11.056 1.00 85.12 85 ARG A C 1
ATOM 619 O O . ARG A 1 85 ? 3.258 -10.089 -10.708 1.00 85.12 85 ARG A O 1
ATOM 626 N N . LEU A 1 86 ? 1.703 -8.469 -10.618 1.00 88.88 86 LEU A N 1
ATOM 627 C CA . LEU A 1 86 ? 2.362 -7.670 -9.591 1.00 88.88 86 LEU A CA 1
ATOM 628 C C . LEU A 1 86 ? 1.744 -7.969 -8.225 1.00 88.88 86 LEU A C 1
ATOM 630 O O . LEU A 1 86 ? 0.521 -7.897 -8.046 1.00 88.88 86 LEU A O 1
ATOM 634 N N . VAL A 1 87 ? 2.604 -8.334 -7.277 1.00 90.50 87 VAL A N 1
ATOM 635 C CA . VAL A 1 87 ? 2.233 -8.587 -5.881 1.00 90.50 87 VAL A CA 1
ATOM 636 C C . VAL A 1 87 ? 2.906 -7.544 -5.000 1.00 90.50 87 VAL A C 1
ATOM 638 O O . VAL A 1 87 ? 4.118 -7.342 -5.078 1.00 90.50 87 VAL A O 1
ATOM 641 N N . LEU A 1 88 ? 2.105 -6.894 -4.162 1.00 92.00 88 LEU A N 1
ATOM 642 C CA . LEU A 1 88 ? 2.541 -5.899 -3.192 1.00 92.00 88 LEU A CA 1
ATOM 643 C C . LEU A 1 88 ? 2.358 -6.470 -1.784 1.00 92.00 88 LEU A C 1
ATOM 645 O O . LEU A 1 88 ? 1.362 -7.135 -1.518 1.00 92.00 88 LEU A O 1
ATOM 649 N N . GLU A 1 89 ? 3.276 -6.199 -0.872 1.00 92.19 89 GLU A N 1
ATOM 650 C CA . GLU A 1 89 ? 3.125 -6.526 0.549 1.00 92.19 89 GLU A CA 1
ATOM 651 C C . GLU A 1 89 ? 2.799 -5.261 1.343 1.00 92.19 89 GLU A C 1
ATOM 653 O O . GLU A 1 89 ? 3.321 -4.194 1.024 1.00 92.19 89 GLU A O 1
ATOM 658 N N . VAL A 1 90 ? 1.954 -5.370 2.374 1.00 93.38 90 VAL A N 1
ATOM 659 C CA . VAL A 1 90 ? 1.617 -4.279 3.304 1.00 93.38 90 VAL A CA 1
ATOM 660 C C . VAL A 1 90 ? 2.493 -4.358 4.569 1.00 93.38 90 VAL A C 1
ATOM 662 O O . VAL A 1 90 ? 2.080 -4.987 5.543 1.00 93.38 90 VAL A O 1
ATOM 665 N N . PRO A 1 91 ? 3.684 -3.730 4.623 1.00 92.00 91 PRO A N 1
ATOM 666 C CA . PRO A 1 91 ? 4.519 -3.705 5.827 1.00 92.00 91 PRO A CA 1
ATOM 667 C C . PRO A 1 91 ? 3.978 -2.789 6.929 1.00 92.00 91 PRO A C 1
ATOM 669 O O . PRO A 1 91 ? 4.261 -3.013 8.102 1.00 92.00 91 PRO A O 1
ATOM 672 N N . GLN A 1 92 ? 3.242 -1.730 6.575 1.00 92.06 92 GLN A N 1
ATOM 673 C CA . GLN A 1 92 ? 2.726 -0.765 7.547 1.00 92.06 92 GLN A CA 1
ATOM 674 C C . GLN A 1 92 ? 1.549 0.050 7.002 1.00 92.06 92 GLN A C 1
ATOM 676 O O . GLN A 1 92 ? 1.411 0.273 5.796 1.00 92.06 92 GLN A O 1
ATOM 681 N N . HIS A 1 93 ? 0.721 0.549 7.917 1.00 93.50 93 HIS A N 1
ATOM 682 C CA . HIS A 1 93 ? -0.336 1.518 7.624 1.00 93.50 93 HIS A CA 1
ATOM 683 C C . HIS A 1 93 ? 0.193 2.942 7.811 1.00 93.50 93 HIS A C 1
ATOM 685 O O . HIS A 1 93 ? 0.972 3.191 8.727 1.00 93.50 93 HIS A O 1
ATOM 691 N N . LEU A 1 94 ? -0.238 3.873 6.959 1.00 91.44 94 LEU A N 1
ATOM 692 C CA . LEU A 1 94 ? 0.123 5.296 7.050 1.00 91.44 94 LEU A CA 1
ATOM 693 C C . LEU A 1 94 ? -0.932 6.129 7.798 1.00 91.44 94 LEU A C 1
ATOM 695 O O . LEU A 1 94 ? -0.668 7.274 8.150 1.00 91.44 94 LEU A O 1
ATOM 699 N N . GLY A 1 95 ? -2.112 5.554 8.051 1.00 88.94 95 GLY A N 1
ATOM 700 C CA . GLY A 1 95 ? -3.291 6.280 8.532 1.00 88.94 95 GLY A CA 1
ATOM 701 C C . GLY A 1 95 ? -4.203 6.711 7.379 1.00 88.94 95 GLY A C 1
ATOM 702 O O . GLY A 1 95 ? -3.910 6.443 6.219 1.00 88.94 95 GLY A O 1
ATOM 703 N N . GLU A 1 96 ? -5.351 7.322 7.691 1.00 90.31 96 GLU A N 1
ATOM 704 C CA . GLU A 1 96 ? -6.325 7.825 6.694 1.00 90.31 96 GLU A CA 1
ATOM 705 C C . GLU A 1 96 ? -6.790 6.795 5.642 1.00 90.31 96 GLU A C 1
ATOM 707 O O . GLU A 1 96 ? -7.012 7.126 4.474 1.00 90.31 96 GLU A O 1
ATOM 712 N N . ASN A 1 97 ? -6.927 5.528 6.040 1.00 91.56 97 ASN A N 1
ATOM 713 C CA . ASN A 1 97 ? -7.213 4.406 5.136 1.00 91.56 97 ASN A CA 1
ATOM 714 C C . ASN A 1 97 ? -6.155 4.201 4.039 1.00 91.56 97 ASN A C 1
ATOM 716 O O . ASN A 1 97 ? -6.442 3.639 2.986 1.00 91.56 97 ASN A O 1
ATOM 720 N N . MET A 1 98 ? -4.921 4.632 4.285 1.00 93.12 98 MET A N 1
ATOM 721 C CA . MET A 1 98 ? -3.793 4.472 3.383 1.00 93.12 98 MET A CA 1
ATOM 722 C C . MET A 1 98 ? -2.770 3.496 3.956 1.00 93.12 98 MET A C 1
ATOM 724 O O . MET A 1 98 ? -2.473 3.481 5.156 1.00 93.12 98 MET A O 1
ATOM 728 N N . VAL A 1 99 ? -2.204 2.683 3.075 1.00 95.06 99 VAL A N 1
ATOM 729 C CA . VAL A 1 99 ? -1.124 1.756 3.397 1.00 95.06 99 VAL A CA 1
ATOM 730 C C . VAL A 1 99 ? 0.054 1.999 2.475 1.00 95.06 99 VAL A C 1
ATOM 732 O O . VAL A 1 99 ? -0.120 2.277 1.286 1.00 95.06 99 VAL A O 1
ATOM 735 N N . ARG A 1 100 ? 1.255 1.862 3.034 1.00 94.94 100 ARG A N 1
ATOM 736 C CA . ARG A 1 100 ? 2.478 1.833 2.243 1.00 94.94 100 ARG A CA 1
ATOM 737 C C . ARG A 1 100 ? 2.750 0.394 1.875 1.00 94.94 100 ARG A C 1
ATOM 739 O O . ARG A 1 100 ? 2.818 -0.446 2.770 1.00 94.94 100 ARG A O 1
ATOM 746 N N . THR A 1 101 ? 2.920 0.118 0.592 1.00 94.06 101 THR A N 1
ATOM 747 C CA . THR A 1 101 ? 3.158 -1.237 0.095 1.00 94.06 101 THR A CA 1
ATOM 748 C C . THR A 1 101 ? 4.482 -1.333 -0.640 1.00 94.06 101 THR A C 1
ATOM 750 O O . THR A 1 101 ? 4.987 -0.332 -1.146 1.00 94.06 101 THR A O 1
ATOM 753 N N . ILE A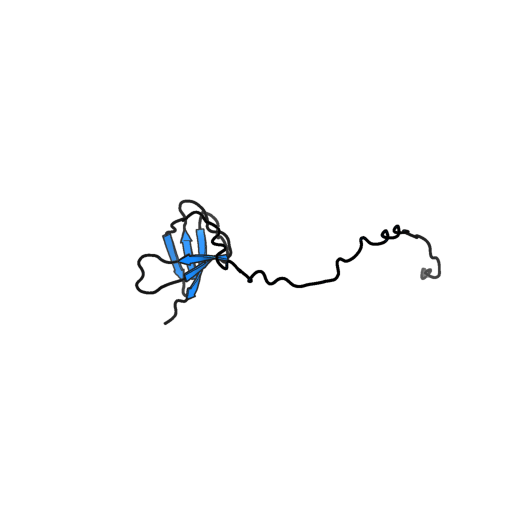 1 102 ? 5.075 -2.523 -0.660 1.00 92.81 102 ILE A N 1
ATOM 754 C CA . ILE A 1 102 ? 6.343 -2.790 -1.347 1.00 92.81 102 ILE A CA 1
ATOM 755 C C . ILE A 1 102 ? 6.095 -3.862 -2.402 1.00 92.81 102 ILE A C 1
ATOM 757 O O . ILE A 1 102 ? 5.535 -4.914 -2.095 1.00 92.81 102 ILE A O 1
ATOM 761 N N . ALA A 1 103 ? 6.508 -3.599 -3.641 1.00 91.31 103 ALA A N 1
ATOM 762 C CA . ALA A 1 103 ? 6.446 -4.574 -4.719 1.00 91.31 103 ALA A CA 1
ATOM 763 C C . ALA A 1 103 ? 7.431 -5.722 -4.452 1.00 91.31 103 ALA A C 1
ATOM 765 O O . ALA A 1 103 ? 8.643 -5.515 -4.412 1.00 91.31 103 ALA A O 1
ATOM 766 N N . MET A 1 104 ? 6.895 -6.928 -4.259 1.00 87.75 104 MET A N 1
ATOM 767 C CA . MET A 1 104 ? 7.673 -8.151 -4.028 1.00 87.75 104 MET A CA 1
ATOM 768 C C . MET A 1 104 ? 8.146 -8.784 -5.338 1.00 87.75 104 MET A C 1
ATOM 770 O O . MET A 1 104 ? 9.263 -9.285 -5.417 1.00 87.75 104 MET A O 1
ATOM 774 N N . ASP A 1 105 ? 7.292 -8.761 -6.360 1.00 75.62 105 ASP A N 1
ATOM 775 C CA . ASP A 1 105 ? 7.570 -9.329 -7.678 1.00 75.62 105 ASP A CA 1
ATOM 776 C C . ASP A 1 105 ? 7.115 -8.325 -8.737 1.00 75.62 105 ASP A C 1
ATOM 778 O O . ASP A 1 105 ? 5.921 -8.057 -8.896 1.00 75.62 105 ASP A O 1
ATOM 782 N N . GLY A 1 106 ? 8.097 -7.673 -9.353 1.00 61.91 106 GLY A N 1
ATOM 783 C CA . GLY A 1 106 ? 7.909 -6.498 -10.199 1.00 61.91 106 GLY A CA 1
ATOM 784 C C . GLY A 1 106 ? 9.225 -5.931 -10.719 1.00 61.91 106 GLY A C 1
ATOM 785 O O . GLY A 1 106 ? 9.406 -4.720 -10.719 1.00 61.91 106 GLY A O 1
ATOM 786 N N . LEU A 1 107 ? 10.157 -6.800 -11.117 1.00 51.22 107 LEU A N 1
ATOM 787 C CA . LEU A 1 107 ? 11.369 -6.441 -11.861 1.00 51.22 107 LEU A CA 1
ATOM 788 C C . LEU A 1 107 ? 11.715 -7.587 -12.824 1.00 51.22 107 LEU A C 1
ATOM 790 O O . LEU A 1 107 ? 12.570 -8.428 -12.532 1.00 51.22 107 LEU A O 1
ATOM 794 N N . LYS A 1 108 ? 11.038 -7.638 -13.971 1.00 44.38 108 LYS A N 1
ATOM 795 C CA . LYS A 1 108 ? 11.544 -8.339 -15.152 1.00 44.38 108 LYS A CA 1
ATOM 796 C C . LYS A 1 108 ? 11.056 -7.672 -16.427 1.00 44.38 108 LYS A C 1
ATOM 798 O O . LYS A 1 108 ? 9.889 -7.226 -16.428 1.00 44.38 108 LYS A O 1
#

Organism: Ambrosia artemisiifolia (NCBI:txid4212)

Radius of gyration: 29.8 Å; chains: 1; bounding box: 52×58×77 Å

Secondary structure (DSSP, 8-state):
-----------------PPPPP--PPP------------------------EEEEEEETTEEEEEESS-PPPTTPEEE-SS-SS--EEEEEEEEETTEEEEEEEE---

Foldseek 3Di:
DDDDDDPDDDDDDDDPDDDDDDDDDDDPDDDDDDDDPPPVPDPVPPQPPFDWDFDDDDPQKTKTATPDHQDDAQDWDFDPPDPDTWIWGFNDAPDPRMTITGTPDDDD

Sequence (108 aa):
MSSHRLLATLLCSSSVALPPPDPTPPLPAHAPTRAPLAISSTVSFPTPRSIGQVCQVIGVVVDVRFTEGLPLILTALKILDNSIRLVLEVPQHLGENMVRTIAMDGLK

pLDDT: mean 73.07, std 18.82, range [39.66, 95.06]

InterPro domains:
  IPR004100 ATPase, F1/V1/A1 complex, alpha/beta subunit, N-terminal domain [PF02874] (54-106)
  IPR036121 ATPase, F1/V1/A1 complex, alpha/beta subunit, N-terminal domain superfamily [SSF50615] (47-106)
  IPR050053 ATPase alpha/beta chains [PTHR15184] (47-107)